Protein AF-A0A3M1FB17-F1 (afdb_monomer_lite)

Foldseek 3Di:
DAKWKDFPHDTQDTREAEDEDPVCVVCQQFPDPDHHKYKYFDPDFAWDKDFQQRHQAWKKKFFAAPQQATQDIDTDHHGDIDTTPTTGRMIIIDHPPRPVSVVDDGRTHMDIGDDDPPPPPPVVVVVVVPDDDDDDDDDD

Radius of gyration: 21.93 Å; chains: 1; bounding box: 54×29×80 Å

Sequence (140 aa):
MALTIWHKKRCIAKDVKPCNNPLAQARGNMFRTAPKNLLFTFPTPRRVTIHMFFVFFPLHIIYLDEQNNVIDKAHLRPFQWHTPSAPAKRVLELASNNSHASTIKTGDTLTLSPQEHRRKIYKRTILKRNTPHGKHPNRR

Secondary structure (DSSP, 8-state):
--EEEEETTEEEEEEEEEE-SHHHHHHTTTT-SS---EEEEEEEEE---EE-TT--S-EEEEEE-TT-BEEEEEEE-TT-EE--SS-EEEEEEEETT-TTGGG--TT-BEEEEE------SHHHHHHTT--PPPPPPPP-

pLDDT: mean 86.5, std 17.51, range [41.56, 98.44]

Structure (mmCIF, N/CA/C/O backbone):
data_AF-A0A3M1FB17-F1
#
_entry.id   AF-A0A3M1FB17-F1
#
loop_
_atom_site.group_PDB
_atom_site.id
_atom_site.type_symbol
_atom_site.label_atom_id
_atom_site.label_alt_id
_atom_site.label_comp_id
_atom_site.label_asym_id
_atom_site.label_entity_id
_atom_site.label_seq_id
_atom_site.pdbx_PDB_ins_code
_atom_site.Cartn_x
_atom_site.Cartn_y
_atom_site.Cartn_z
_atom_site.occupancy
_atom_site.B_iso_or_equiv
_atom_site.auth_seq_id
_atom_site.auth_comp_id
_atom_site.auth_asym_id
_atom_site.auth_atom_id
_atom_site.pdbx_PDB_model_num
ATOM 1 N N . MET A 1 1 ? 7.464 9.826 11.463 1.00 80.62 1 MET A N 1
ATOM 2 C CA . MET A 1 1 ? 7.193 8.651 12.322 1.00 80.62 1 MET A CA 1
ATOM 3 C C . MET A 1 1 ? 6.759 7.498 11.436 1.00 80.62 1 MET A C 1
ATOM 5 O O . MET A 1 1 ? 6.067 7.757 10.461 1.00 80.62 1 MET A O 1
ATOM 9 N N . ALA A 1 2 ? 7.209 6.276 11.717 1.00 89.75 2 ALA A N 1
ATOM 10 C CA . ALA A 1 2 ? 6.699 5.090 11.030 1.00 89.75 2 ALA A CA 1
ATOM 11 C C . ALA A 1 2 ? 5.354 4.662 11.634 1.00 89.75 2 ALA A C 1
ATOM 13 O O . ALA A 1 2 ? 5.035 5.047 12.763 1.00 89.75 2 ALA A O 1
ATOM 14 N N . LEU A 1 3 ? 4.583 3.882 10.884 1.00 93.81 3 LEU A N 1
ATOM 15 C CA . LEU A 1 3 ? 3.267 3.387 11.270 1.00 93.81 3 LEU A CA 1
ATOM 16 C C . LEU A 1 3 ? 3.252 1.858 11.317 1.00 93.81 3 LEU A C 1
ATOM 18 O O . LEU A 1 3 ? 3.942 1.190 10.545 1.00 93.81 3 LEU A O 1
ATOM 22 N N . THR A 1 4 ? 2.410 1.326 12.196 1.00 95.44 4 THR A N 1
ATOM 23 C CA . THR A 1 4 ? 1.962 -0.065 12.172 1.00 95.44 4 THR A CA 1
ATOM 24 C C . THR A 1 4 ? 0.577 -0.130 11.552 1.00 95.44 4 THR A C 1
ATOM 26 O O . THR A 1 4 ? -0.289 0.686 11.868 1.00 95.44 4 THR A O 1
ATOM 29 N N . ILE A 1 5 ? 0.369 -1.117 10.689 1.00 95.81 5 ILE A N 1
ATOM 30 C CA . ILE A 1 5 ? -0.921 -1.411 10.073 1.00 95.81 5 ILE A CA 1
ATOM 31 C C . ILE A 1 5 ? -1.495 -2.644 10.743 1.00 95.81 5 ILE A C 1
ATOM 33 O O . ILE A 1 5 ? -0.843 -3.693 10.793 1.00 95.81 5 ILE A O 1
ATOM 37 N N . TRP A 1 6 ? -2.729 -2.522 11.205 1.00 96.00 6 TRP A N 1
ATOM 38 C CA . TRP A 1 6 ? -3.484 -3.607 11.804 1.00 96.00 6 TRP A CA 1
ATOM 39 C C . TRP A 1 6 ? -4.722 -3.907 10.975 1.00 96.00 6 TRP A C 1
ATOM 41 O O . TRP A 1 6 ? -5.344 -3.010 10.413 1.00 96.00 6 TRP A O 1
ATOM 51 N N . HIS A 1 7 ? -5.092 -5.178 10.943 1.00 95.88 7 HIS A N 1
ATOM 52 C CA . HIS A 1 7 ? -6.389 -5.626 10.470 1.00 95.88 7 HIS A CA 1
ATOM 53 C C . HIS A 1 7 ? -6.997 -6.478 11.582 1.00 95.88 7 HIS A C 1
ATOM 55 O O . HIS A 1 7 ? -6.424 -7.500 11.983 1.00 95.88 7 HIS A O 1
ATOM 61 N N . LYS A 1 8 ? -8.132 -6.029 12.131 1.00 90.50 8 LYS A N 1
ATOM 62 C CA . LYS A 1 8 ? -8.735 -6.604 13.343 1.00 90.50 8 LYS A CA 1
ATOM 63 C C . LYS A 1 8 ? -7.705 -6.607 14.489 1.00 90.50 8 LYS A C 1
ATOM 65 O O . LYS A 1 8 ? -7.202 -5.555 14.862 1.00 90.50 8 LYS A O 1
ATOM 70 N N . LYS A 1 9 ? -7.345 -7.780 15.024 1.00 89.81 9 LYS A N 1
ATOM 71 C CA . LYS A 1 9 ? -6.339 -7.944 16.095 1.00 89.81 9 LYS A CA 1
ATOM 72 C C . LYS A 1 9 ? -4.950 -8.363 15.583 1.00 89.81 9 LYS A C 1
ATOM 74 O O . LYS A 1 9 ? -4.077 -8.690 16.382 1.00 89.81 9 LYS A O 1
ATOM 79 N N . ARG A 1 10 ? -4.730 -8.390 14.262 1.00 92.62 10 ARG A N 1
ATOM 80 C CA . ARG A 1 10 ? -3.480 -8.867 13.650 1.00 92.62 10 ARG A CA 1
ATOM 81 C C . ARG A 1 10 ? -2.654 -7.710 13.099 1.00 92.62 10 ARG A C 1
ATOM 83 O O . ARG A 1 10 ? -3.157 -6.883 12.344 1.00 92.62 10 ARG A O 1
ATOM 90 N N . CYS A 1 11 ? -1.365 -7.696 13.429 1.00 94.12 11 CYS A N 1
ATOM 91 C CA . CYS A 1 11 ? -0.392 -6.798 12.810 1.00 94.12 11 CYS A CA 1
ATOM 92 C C . CYS A 1 11 ? -0.090 -7.283 11.385 1.00 94.12 11 CYS A C 1
ATOM 94 O O . CYS A 1 11 ? 0.385 -8.403 11.200 1.00 94.12 11 CYS A O 1
ATOM 96 N N . ILE A 1 12 ? -0.345 -6.436 10.391 1.00 95.12 12 ILE A N 1
ATOM 97 C CA . ILE A 1 12 ? -0.156 -6.741 8.967 1.00 95.12 12 ILE A CA 1
ATOM 98 C C . ILE A 1 12 ? 1.189 -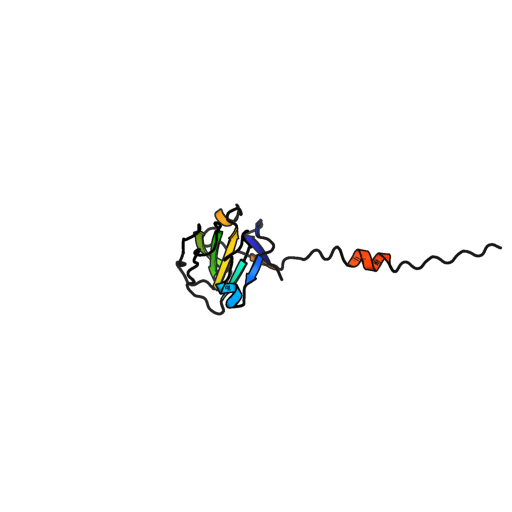6.226 8.482 1.00 95.12 12 ILE A C 1
ATOM 100 O O . ILE A 1 12 ? 1.901 -6.926 7.768 1.00 95.12 12 ILE A O 1
ATOM 104 N N . ALA A 1 13 ? 1.560 -5.012 8.877 1.00 94.50 13 ALA A N 1
ATOM 105 C CA . ALA A 1 13 ? 2.816 -4.407 8.470 1.00 94.50 13 ALA A CA 1
ATOM 106 C C . ALA A 1 13 ? 3.358 -3.505 9.575 1.00 94.50 13 ALA A C 1
ATOM 108 O O . ALA A 1 13 ? 2.612 -2.763 10.210 1.00 94.50 13 ALA A O 1
ATOM 109 N N . LYS A 1 14 ? 4.671 -3.564 9.780 1.00 93.69 14 LYS A N 1
ATOM 110 C CA . LYS A 1 14 ? 5.422 -2.627 10.618 1.00 93.69 14 LYS A CA 1
ATOM 111 C C . LYS A 1 14 ? 6.270 -1.729 9.730 1.00 93.69 14 LYS A C 1
ATOM 113 O O . LYS A 1 14 ? 6.444 -2.006 8.538 1.00 93.69 14 LYS A O 1
ATOM 118 N N . ASP A 1 15 ? 6.790 -0.672 10.338 1.00 93.62 15 ASP A N 1
ATOM 119 C CA . ASP A 1 15 ? 7.741 0.248 9.715 1.00 93.62 15 ASP A CA 1
ATOM 120 C C . ASP A 1 15 ? 7.200 0.880 8.424 1.00 93.62 15 ASP A C 1
ATOM 122 O O . ASP A 1 15 ? 7.944 1.194 7.494 1.00 93.62 15 ASP A O 1
ATOM 126 N N . VAL A 1 16 ? 5.879 1.082 8.368 1.00 95.69 16 VAL A N 1
ATOM 127 C CA . VAL A 1 16 ? 5.225 1.688 7.213 1.00 95.69 16 VAL A CA 1
ATOM 128 C C . VAL A 1 16 ? 5.553 3.169 7.192 1.00 95.69 16 VAL A C 1
ATOM 130 O O . VAL A 1 16 ? 5.238 3.914 8.124 1.00 95.69 16 VAL A O 1
ATOM 133 N N . LYS A 1 17 ? 6.229 3.604 6.132 1.00 95.50 17 LYS A N 1
ATOM 134 C CA . LYS A 1 17 ? 6.668 4.986 5.993 1.00 95.50 17 LYS A CA 1
ATOM 135 C C . LYS A 1 17 ? 5.555 5.820 5.347 1.00 95.50 17 LYS A C 1
ATOM 137 O O . LYS A 1 17 ? 5.189 5.534 4.208 1.00 95.50 17 LYS A O 1
ATOM 142 N N . PRO A 1 18 ? 5.061 6.882 6.006 1.00 94.56 18 PRO A N 1
ATOM 143 C CA . PRO A 1 18 ? 4.160 7.824 5.358 1.00 94.56 18 PRO A CA 1
ATOM 144 C C . PRO A 1 18 ? 4.901 8.633 4.280 1.00 94.56 18 PRO A C 1
ATOM 146 O O . PRO A 1 18 ? 5.972 9.198 4.525 1.00 94.56 18 PRO A O 1
ATOM 149 N N . CYS A 1 19 ? 4.313 8.695 3.089 1.00 92.06 19 CYS A N 1
ATOM 150 C CA . CYS A 1 19 ? 4.767 9.442 1.921 1.00 92.06 19 CYS A CA 1
ATOM 151 C C . CYS A 1 19 ? 3.757 10.556 1.621 1.00 92.06 19 CYS A C 1
ATOM 153 O O . CYS A 1 19 ? 2.825 10.386 0.835 1.00 92.06 19 CYS A O 1
ATOM 155 N N . ASN A 1 20 ? 3.943 11.709 2.265 1.00 86.69 20 ASN A N 1
ATOM 156 C CA . ASN A 1 20 ? 3.000 12.832 2.175 1.00 86.69 20 ASN A CA 1
ATOM 157 C C . ASN A 1 20 ? 3.444 13.921 1.188 1.00 86.69 20 ASN A C 1
ATOM 159 O O . ASN A 1 20 ? 2.645 14.782 0.843 1.00 86.69 20 ASN A O 1
ATOM 163 N N . ASN A 1 21 ? 4.707 13.910 0.748 1.00 89.56 21 ASN A N 1
ATOM 164 C CA . ASN A 1 21 ? 5.203 14.906 -0.201 1.00 89.56 21 ASN A CA 1
ATOM 165 C C . ASN A 1 21 ? 5.088 14.388 -1.651 1.00 89.56 21 ASN A C 1
ATOM 167 O O . ASN A 1 21 ? 5.395 13.214 -1.880 1.00 89.56 21 ASN A O 1
ATOM 171 N N . PRO A 1 22 ? 4.695 15.229 -2.627 1.00 86.75 22 PRO A N 1
ATOM 172 C CA . PRO A 1 22 ? 4.460 14.802 -4.010 1.00 86.75 22 PRO A CA 1
ATOM 173 C C . PRO A 1 22 ? 5.652 14.093 -4.663 1.00 86.75 22 PRO A C 1
ATOM 175 O O . PRO A 1 22 ? 5.467 13.093 -5.348 1.00 86.75 22 PRO A O 1
ATOM 178 N N . LEU A 1 23 ? 6.880 14.547 -4.395 1.00 86.62 23 LEU A N 1
ATOM 179 C CA . LEU A 1 23 ? 8.102 13.936 -4.931 1.00 86.62 23 LEU A CA 1
ATOM 180 C C . LEU A 1 23 ? 8.302 12.496 -4.435 1.00 86.62 23 LEU A C 1
ATOM 182 O O . LEU A 1 23 ? 8.627 11.597 -5.205 1.00 86.62 23 LEU A O 1
ATOM 186 N N . ALA A 1 24 ? 8.075 12.245 -3.147 1.00 88.00 24 ALA A N 1
ATOM 187 C CA . ALA A 1 24 ? 8.138 10.911 -2.566 1.00 88.00 24 ALA A CA 1
ATOM 188 C C . ALA A 1 24 ? 6.979 10.034 -3.040 1.00 88.00 24 ALA A C 1
ATOM 190 O O . ALA A 1 24 ? 7.173 8.827 -3.175 1.00 88.00 24 ALA A O 1
ATOM 191 N N . GLN A 1 25 ? 5.808 10.626 -3.295 1.00 89.62 25 GLN A N 1
ATOM 192 C CA . GLN A 1 25 ? 4.666 9.912 -3.860 1.00 89.62 25 GLN A CA 1
ATOM 193 C C . GLN A 1 25 ? 4.942 9.461 -5.294 1.00 89.62 25 GLN A C 1
ATOM 195 O O . GLN A 1 25 ? 4.755 8.29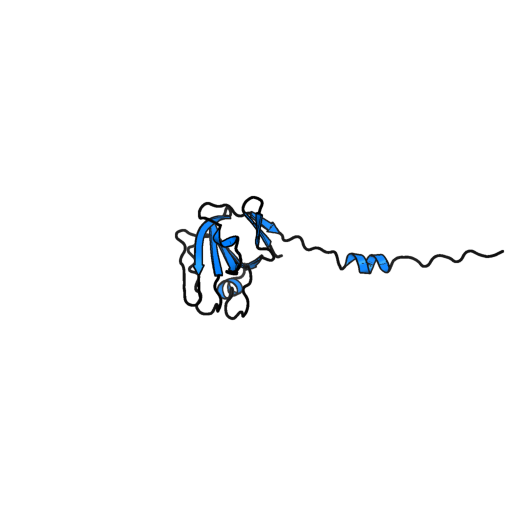0 -5.596 1.00 89.62 25 GLN A O 1
ATOM 200 N N . ALA A 1 26 ? 5.466 10.356 -6.135 1.00 86.94 26 ALA A N 1
ATOM 201 C CA . ALA A 1 26 ? 5.862 10.032 -7.499 1.00 86.94 26 ALA A CA 1
ATOM 202 C C . ALA A 1 26 ? 6.977 8.983 -7.528 1.00 86.94 26 ALA A C 1
ATOM 204 O O . ALA A 1 26 ? 6.952 8.101 -8.372 1.00 86.94 26 ALA A O 1
ATOM 205 N N . ARG A 1 27 ? 7.940 9.047 -6.592 1.00 90.50 27 ARG A N 1
ATOM 206 C CA . ARG A 1 27 ? 9.065 8.103 -6.535 1.00 90.50 27 ARG A CA 1
ATOM 207 C C . ARG A 1 27 ? 8.677 6.708 -6.039 1.00 90.50 27 ARG A C 1
ATOM 209 O O . ARG A 1 27 ? 9.176 5.717 -6.565 1.00 9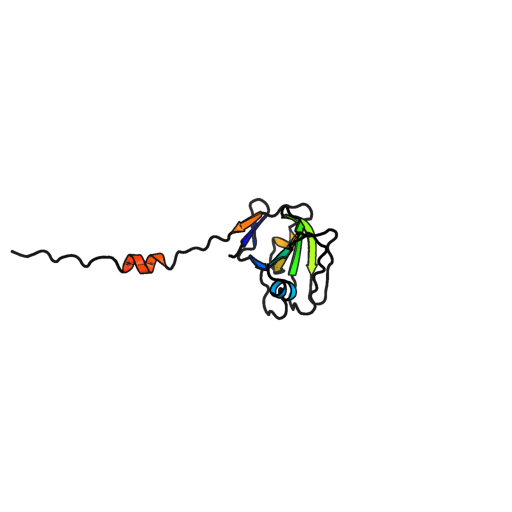0.50 27 ARG A O 1
ATOM 216 N N . GLY A 1 28 ? 7.899 6.627 -4.961 1.00 92.69 28 GLY A N 1
ATOM 217 C CA . GLY A 1 28 ? 7.500 5.368 -4.329 1.00 92.69 28 GLY A CA 1
ATOM 218 C C . GLY A 1 28 ? 8.652 4.369 -4.124 1.00 92.69 28 GLY A C 1
ATOM 219 O O . GLY A 1 28 ? 9.714 4.684 -3.556 1.00 92.69 28 GLY A O 1
ATOM 220 N N . ASN A 1 29 ? 8.429 3.143 -4.597 1.00 94.50 29 ASN A N 1
ATOM 221 C CA . ASN A 1 29 ? 9.400 2.051 -4.594 1.00 94.50 29 ASN A CA 1
ATOM 222 C C . ASN A 1 29 ? 10.321 2.007 -5.834 1.00 94.50 29 ASN A C 1
ATOM 224 O O . ASN A 1 29 ? 11.153 1.104 -5.924 1.00 94.50 29 ASN A O 1
ATOM 228 N N . MET A 1 30 ? 10.237 2.978 -6.754 1.00 94.62 30 MET A N 1
ATOM 229 C CA . MET A 1 30 ? 11.040 2.971 -7.982 1.00 94.62 30 MET A CA 1
ATOM 230 C C . MET A 1 30 ? 12.547 2.972 -7.705 1.00 94.62 30 MET A C 1
ATOM 232 O O . MET A 1 30 ? 13.025 3.614 -6.758 1.00 94.62 30 MET A O 1
ATOM 236 N N . PHE A 1 31 ? 13.295 2.267 -8.557 1.00 93.94 31 PHE A N 1
ATOM 237 C CA . PHE A 1 31 ? 14.758 2.140 -8.525 1.00 93.94 31 PHE A CA 1
ATOM 238 C C . PHE A 1 31 ? 15.319 1.561 -7.220 1.00 93.94 31 PHE A C 1
ATOM 240 O O . PHE A 1 31 ? 16.492 1.741 -6.895 1.00 93.94 31 PHE A O 1
ATOM 247 N N . ARG A 1 32 ? 14.482 0.898 -6.418 1.00 93.00 32 ARG A N 1
ATOM 248 C CA . ARG A 1 32 ? 14.936 0.179 -5.228 1.00 93.00 32 ARG A CA 1
ATOM 249 C C . ARG A 1 32 ? 15.268 -1.260 -5.587 1.00 93.00 32 ARG A C 1
ATOM 251 O O . ARG A 1 32 ? 14.635 -1.856 -6.449 1.00 93.00 32 ARG A O 1
ATOM 258 N N . THR A 1 33 ? 16.209 -1.827 -4.846 1.00 90.31 33 THR A N 1
ATOM 259 C CA . THR A 1 33 ? 16.542 -3.255 -4.893 1.00 90.31 33 THR A CA 1
ATOM 260 C C . THR A 1 33 ? 15.684 -4.088 -3.938 1.00 90.31 33 THR A C 1
ATOM 262 O O . THR A 1 33 ? 15.524 -5.283 -4.148 1.00 90.31 33 THR A O 1
ATOM 265 N N . ALA A 1 34 ? 15.098 -3.463 -2.909 1.00 91.62 34 ALA A N 1
ATOM 266 C CA . ALA A 1 34 ? 14.225 -4.115 -1.936 1.00 91.62 34 ALA A CA 1
ATOM 267 C C . ALA A 1 34 ? 12.962 -3.279 -1.645 1.00 91.62 34 ALA A C 1
ATOM 269 O O . ALA A 1 34 ? 13.058 -2.042 -1.563 1.00 91.62 34 ALA A O 1
ATOM 270 N N . PRO A 1 35 ? 11.797 -3.930 -1.450 1.00 94.06 35 PRO A N 1
ATOM 271 C CA . PRO A 1 35 ? 10.539 -3.248 -1.181 1.00 94.06 35 PRO A CA 1
ATOM 272 C C . PRO A 1 35 ? 10.550 -2.553 0.178 1.00 94.06 35 PRO A C 1
ATOM 274 O O . PRO A 1 35 ? 11.067 -3.071 1.169 1.00 94.06 35 PRO A O 1
ATOM 277 N N . LYS A 1 36 ? 9.919 -1.381 0.237 1.00 94.69 36 LYS A N 1
ATOM 278 C CA . LYS A 1 36 ? 9.546 -0.716 1.485 1.00 94.69 36 LYS A CA 1
ATOM 279 C C . LYS A 1 36 ? 8.034 -0.661 1.608 1.00 94.69 36 LYS A C 1
ATOM 281 O O . LYS A 1 36 ? 7.342 -0.453 0.615 1.00 94.69 36 LYS A O 1
ATOM 286 N N . ASN A 1 37 ? 7.553 -0.766 2.843 1.00 96.06 37 ASN A N 1
ATOM 287 C CA . ASN A 1 37 ? 6.149 -0.529 3.145 1.00 96.06 37 ASN A CA 1
ATOM 288 C C . ASN A 1 37 ? 5.899 0.982 3.143 1.00 96.06 37 ASN A C 1
ATOM 290 O O . ASN A 1 37 ? 6.481 1.705 3.960 1.00 96.06 37 ASN A O 1
ATOM 294 N N . LEU A 1 38 ? 5.067 1.464 2.224 1.00 96.62 38 LEU A N 1
ATOM 295 C CA . LEU A 1 38 ? 4.803 2.890 2.036 1.00 96.62 38 LEU A CA 1
ATOM 296 C C . LEU A 1 38 ? 3.307 3.168 2.157 1.00 96.62 38 LEU A C 1
ATOM 298 O O . LEU A 1 38 ? 2.492 2.409 1.645 1.00 96.62 38 LEU A O 1
ATOM 302 N N . LEU A 1 39 ? 2.957 4.273 2.812 1.00 97.31 39 LEU A N 1
ATOM 303 C CA . LEU A 1 39 ? 1.588 4.777 2.873 1.00 97.31 39 LEU A CA 1
ATOM 304 C C . LEU A 1 39 ? 1.526 6.144 2.198 1.00 97.31 39 LEU A C 1
ATOM 306 O O . LEU A 1 39 ? 2.053 7.126 2.720 1.00 97.31 39 LEU A O 1
ATOM 310 N N . PHE A 1 40 ? 0.853 6.220 1.063 1.00 96.25 40 PHE A N 1
ATOM 311 C CA . PHE A 1 40 ? 0.590 7.456 0.339 1.00 96.25 40 PHE A CA 1
ATOM 312 C C . PHE A 1 40 ? -0.726 8.032 0.859 1.00 96.25 40 PHE A C 1
ATOM 314 O O . PHE A 1 40 ? -1.722 7.318 0.920 1.00 96.25 40 PHE A O 1
ATOM 321 N N . THR A 1 41 ? -0.736 9.302 1.265 1.00 96.19 41 THR A N 1
ATOM 322 C CA . THR A 1 41 ? -1.964 10.012 1.662 1.00 96.19 41 THR A CA 1
ATOM 323 C C . THR A 1 41 ? -2.162 11.205 0.743 1.00 96.19 41 THR A C 1
ATOM 325 O O . THR A 1 41 ? -1.258 12.029 0.594 1.00 96.19 41 THR A O 1
ATOM 328 N N . PHE A 1 42 ? -3.333 11.291 0.123 1.00 94.69 42 PHE A N 1
ATOM 329 C CA . PHE A 1 42 ? -3.674 12.364 -0.802 1.00 94.69 42 PHE A CA 1
ATOM 330 C C . PHE A 1 42 ? -4.514 13.447 -0.109 1.00 94.69 42 PHE A C 1
ATOM 332 O O . PHE A 1 42 ? -5.278 13.126 0.807 1.00 94.69 42 PHE A O 1
ATOM 339 N N . PRO A 1 43 ? -4.403 14.723 -0.530 1.00 93.31 43 PRO A N 1
ATOM 340 C CA . PRO A 1 43 ? -5.215 15.805 0.031 1.00 93.31 43 PRO A CA 1
ATOM 341 C C . PRO A 1 43 ? -6.718 15.553 -0.144 1.00 93.31 43 PRO A C 1
ATOM 343 O O . PRO A 1 43 ? -7.491 15.680 0.804 1.00 93.31 43 PRO A O 1
ATOM 346 N N . THR A 1 44 ? -7.120 15.099 -1.330 1.00 94.81 44 THR A N 1
ATOM 347 C CA . THR A 1 44 ? -8.500 14.753 -1.683 1.00 94.81 44 THR A CA 1
ATOM 348 C C . THR A 1 44 ? -8.573 13.314 -2.207 1.00 94.81 44 THR A C 1
ATOM 350 O O . THR A 1 44 ? -7.602 12.843 -2.813 1.00 94.81 44 THR A O 1
ATOM 353 N N . PRO A 1 45 ? -9.683 12.585 -1.967 1.00 96.81 45 PRO A N 1
ATOM 354 C CA . PRO A 1 45 ? -9.902 11.277 -2.574 1.00 96.81 45 PRO A CA 1
ATOM 355 C C . PRO A 1 45 ? -9.846 11.357 -4.101 1.00 96.81 45 PRO A C 1
ATOM 357 O O . PRO A 1 45 ? -10.468 12.229 -4.706 1.00 96.81 45 PRO A O 1
ATOM 360 N N . ARG A 1 46 ? -9.101 10.451 -4.737 1.00 96.38 46 ARG A N 1
ATOM 361 C CA . ARG A 1 46 ? -8.948 10.424 -6.200 1.00 96.38 46 ARG A CA 1
ATOM 362 C C . ARG A 1 46 ? -8.577 9.034 -6.706 1.00 96.38 46 ARG A C 1
ATOM 364 O O . ARG A 1 46 ? -8.014 8.224 -5.970 1.00 96.38 46 ARG A O 1
ATOM 371 N N . ARG A 1 47 ? -8.875 8.747 -7.974 1.00 96.56 47 ARG A N 1
ATOM 372 C CA . ARG A 1 47 ? -8.440 7.505 -8.633 1.00 96.56 47 ARG A CA 1
ATOM 373 C C . ARG A 1 47 ? -6.975 7.641 -9.039 1.00 96.56 47 ARG A C 1
ATOM 375 O O . ARG A 1 47 ? -6.665 8.308 -10.020 1.00 96.56 47 ARG A O 1
ATOM 382 N N . VAL A 1 48 ? -6.075 7.052 -8.254 1.00 93.19 48 VAL A N 1
ATOM 383 C CA . VAL A 1 48 ? -4.634 7.064 -8.542 1.00 93.19 48 VAL A CA 1
ATOM 384 C C . VAL A 1 48 ? -4.235 5.759 -9.205 1.00 93.19 48 VAL A C 1
ATOM 386 O O . VAL A 1 48 ? -4.271 4.707 -8.572 1.00 93.19 48 VAL A O 1
ATOM 389 N N . THR A 1 49 ? -3.821 5.834 -10.464 1.00 95.62 49 THR A N 1
ATOM 390 C CA . THR A 1 49 ? -3.199 4.697 -11.143 1.00 95.62 49 THR A CA 1
ATOM 391 C C . THR A 1 49 ? -1.806 4.466 -10.572 1.00 95.62 49 THR A C 1
ATOM 393 O O . THR A 1 49 ? -0.977 5.377 -10.571 1.00 95.62 49 THR A O 1
ATOM 396 N N . ILE A 1 50 ? -1.542 3.253 -10.094 1.00 96.12 50 ILE A N 1
ATOM 397 C CA . ILE A 1 50 ? -0.200 2.830 -9.690 1.00 96.12 50 ILE A CA 1
ATOM 398 C C . ILE A 1 50 ? 0.445 2.119 -10.873 1.00 96.12 50 ILE A C 1
ATOM 400 O O . ILE A 1 50 ? -0.178 1.253 -11.483 1.00 96.12 50 ILE A O 1
ATOM 404 N N . HIS A 1 51 ? 1.684 2.486 -11.192 1.00 94.69 51 HIS A N 1
ATOM 405 C CA . HIS A 1 51 ? 2.468 1.890 -12.270 1.00 94.69 51 HIS A CA 1
ATOM 406 C C . HIS A 1 51 ? 3.734 1.222 -11.722 1.00 94.69 51 HIS A C 1
ATOM 408 O O . HIS A 1 51 ? 4.334 1.696 -10.759 1.00 94.69 51 HIS A O 1
ATOM 414 N N . MET A 1 52 ? 4.191 0.156 -12.381 1.00 96.00 52 MET A N 1
ATOM 415 C CA . MET A 1 52 ? 5.357 -0.637 -11.960 1.00 96.00 52 MET A CA 1
ATOM 416 C C . MET A 1 52 ? 6.569 -0.512 -12.906 1.00 96.00 52 MET A C 1
ATOM 418 O O . MET A 1 52 ? 7.471 -1.342 -12.846 1.00 96.00 52 MET A O 1
ATOM 422 N N . PHE A 1 53 ? 6.627 0.508 -13.777 1.00 92.44 53 PHE A N 1
ATOM 423 C CA . PHE A 1 53 ? 7.678 0.670 -14.809 1.00 92.44 53 PHE A CA 1
ATOM 424 C C . PHE A 1 53 ? 9.133 0.720 -14.298 1.00 92.44 53 PHE A C 1
ATOM 426 O O . PHE A 1 53 ? 10.044 0.375 -15.041 1.00 92.44 53 PHE A O 1
ATOM 433 N N . PHE A 1 54 ? 9.367 1.088 -13.037 1.00 94.75 54 PHE A N 1
ATOM 434 C CA . PHE A 1 54 ? 10.711 1.124 -12.433 1.00 94.75 54 PHE A CA 1
ATOM 435 C C . PHE A 1 54 ? 10.769 0.411 -11.078 1.00 94.75 54 PHE A C 1
ATOM 437 O O . PHE A 1 54 ? 11.647 0.675 -10.254 1.00 94.75 54 PHE A O 1
ATOM 444 N N . VAL A 1 55 ? 9.800 -0.467 -10.819 1.00 94.56 55 VAL A N 1
ATOM 445 C CA . VAL A 1 55 ? 9.724 -1.268 -9.598 1.00 94.56 55 VAL A CA 1
ATOM 446 C C . VAL A 1 55 ? 10.056 -2.708 -9.971 1.00 94.56 55 VAL A C 1
ATOM 448 O O . VAL A 1 55 ? 9.265 -3.391 -10.613 1.00 94.56 55 VAL A O 1
ATOM 451 N N . PHE A 1 56 ? 11.242 -3.171 -9.577 1.00 95.25 56 PHE A N 1
ATOM 452 C CA . PHE A 1 56 ? 11.808 -4.458 -10.009 1.00 95.25 56 PHE A CA 1
ATOM 453 C C . PHE A 1 56 ? 11.356 -5.663 -9.166 1.00 95.25 56 PHE A C 1
ATOM 455 O O . PHE A 1 56 ? 11.962 -6.728 -9.217 1.00 95.25 56 PHE A O 1
ATOM 462 N N . PHE A 1 57 ? 10.305 -5.507 -8.363 1.00 95.31 57 PHE A N 1
ATOM 463 C CA . PHE A 1 57 ? 9.765 -6.553 -7.497 1.00 95.31 57 PHE A CA 1
ATOM 464 C C . PHE A 1 57 ? 8.240 -6.440 -7.394 1.00 95.31 57 PHE A C 1
ATOM 466 O O . PHE A 1 57 ? 7.691 -5.351 -7.569 1.00 95.31 57 PHE A O 1
ATOM 473 N N . PRO A 1 58 ? 7.536 -7.544 -7.095 1.00 96.38 58 PRO A N 1
ATOM 474 C CA . PRO A 1 58 ? 6.094 -7.510 -6.928 1.00 96.38 58 PRO A CA 1
ATOM 475 C C . PRO A 1 58 ? 5.667 -6.819 -5.625 1.00 96.38 58 PRO A C 1
ATOM 477 O O . PRO A 1 58 ? 6.346 -6.912 -4.594 1.00 96.38 58 PRO A O 1
ATOM 480 N N . LEU A 1 59 ? 4.500 -6.179 -5.659 1.00 97.38 59 LEU A N 1
ATOM 481 C CA . LEU A 1 59 ? 3.899 -5.461 -4.536 1.00 97.38 59 LEU A CA 1
ATOM 482 C C . LEU A 1 59 ? 2.415 -5.800 -4.382 1.00 97.38 59 LEU A C 1
ATOM 484 O O . LEU A 1 59 ? 1.703 -6.033 -5.358 1.00 97.38 59 LEU A O 1
ATOM 488 N N . HIS A 1 60 ? 1.942 -5.777 -3.138 1.00 97.56 60 HIS A N 1
ATOM 489 C CA . HIS A 1 60 ? 0.519 -5.648 -2.839 1.00 97.56 60 HIS A CA 1
ATOM 490 C C . HIS A 1 60 ? 0.178 -4.166 -2.749 1.00 97.56 60 HIS A C 1
ATOM 492 O O . HIS A 1 60 ? 0.776 -3.439 -1.954 1.00 97.56 60 HIS A O 1
ATOM 498 N N . ILE A 1 61 ? -0.788 -3.742 -3.553 1.00 97.81 61 ILE A N 1
ATOM 499 C CA . ILE A 1 61 ? -1.343 -2.394 -3.566 1.00 97.81 61 ILE A CA 1
ATOM 500 C C . ILE A 1 61 ? -2.728 -2.463 -2.939 1.00 97.81 61 ILE A C 1
ATOM 502 O O . ILE A 1 61 ? -3.565 -3.254 -3.371 1.00 97.81 61 ILE A O 1
ATOM 506 N N . ILE A 1 62 ? -2.969 -1.652 -1.915 1.00 98.19 62 ILE A N 1
ATOM 507 C CA . ILE A 1 62 ? -4.252 -1.597 -1.213 1.00 98.19 62 ILE A CA 1
ATOM 508 C C . ILE A 1 62 ? -4.728 -0.150 -1.212 1.00 98.19 62 ILE A C 1
ATOM 510 O O . ILE A 1 62 ? -4.048 0.735 -0.692 1.00 98.19 62 ILE A O 1
ATOM 514 N N . TYR A 1 63 ? -5.893 0.085 -1.797 1.00 98.44 63 TYR A N 1
ATOM 515 C CA . TYR A 1 63 ? -6.522 1.394 -1.878 1.00 98.44 63 TYR A CA 1
ATOM 516 C C . TYR A 1 63 ? -7.491 1.555 -0.716 1.00 98.44 63 TYR A C 1
ATOM 518 O O . TYR A 1 63 ? -8.290 0.657 -0.444 1.00 98.44 63 TYR A O 1
ATOM 526 N N . LEU A 1 64 ? -7.420 2.696 -0.035 1.00 98.38 64 LEU A N 1
ATOM 527 C CA . LEU A 1 64 ? -8.216 2.987 1.150 1.00 98.38 64 LEU A CA 1
ATOM 528 C C . LEU A 1 64 ? -9.000 4.294 0.988 1.00 98.38 64 LEU A C 1
ATOM 530 O O . LEU A 1 64 ? -8.485 5.271 0.426 1.00 98.38 64 LEU A O 1
ATOM 534 N N . ASP A 1 65 ? -10.214 4.329 1.531 1.00 97.56 65 ASP A N 1
ATOM 535 C CA . ASP A 1 65 ? -11.013 5.551 1.672 1.00 97.56 65 ASP A CA 1
ATOM 536 C C . ASP A 1 65 ? -10.538 6.437 2.849 1.00 97.56 65 ASP A C 1
ATOM 538 O O . ASP A 1 65 ? -9.458 6.239 3.421 1.00 97.56 65 ASP A O 1
ATOM 542 N N . GLU A 1 66 ? -11.315 7.468 3.194 1.00 96.94 66 GLU A N 1
ATOM 543 C CA . GLU A 1 66 ? -10.978 8.397 4.281 1.00 96.94 66 GLU A CA 1
ATOM 544 C C . GLU A 1 66 ? -11.035 7.751 5.672 1.00 96.94 66 GLU A C 1
ATOM 546 O O . GLU A 1 66 ? -10.261 8.124 6.559 1.00 96.94 66 GLU A O 1
ATOM 551 N N . GLN A 1 67 ? -11.899 6.751 5.833 1.00 97.12 67 GLN A N 1
ATOM 552 C CA . GLN A 1 67 ? -12.110 5.968 7.047 1.00 97.12 67 GLN A CA 1
ATOM 553 C C . GLN A 1 67 ? -11.163 4.754 7.131 1.00 97.12 67 GLN A C 1
ATOM 555 O O . GLN A 1 67 ? -11.154 4.042 8.134 1.00 97.12 67 GLN A O 1
ATOM 560 N N . ASN A 1 68 ? -10.290 4.575 6.135 1.00 97.50 68 ASN A N 1
ATOM 561 C CA . ASN A 1 68 ? -9.361 3.457 5.968 1.00 97.50 68 ASN A CA 1
ATOM 562 C C . ASN A 1 68 ? -10.036 2.104 5.677 1.00 97.50 68 ASN A C 1
ATOM 564 O O . ASN A 1 68 ? -9.477 1.051 6.003 1.00 97.50 68 ASN A O 1
ATOM 568 N N . ASN A 1 69 ? -11.206 2.118 5.040 1.00 98.06 69 ASN A N 1
ATOM 569 C CA . ASN A 1 69 ? -11.798 0.921 4.456 1.00 98.06 69 ASN A CA 1
ATOM 570 C C . ASN A 1 69 ? -11.140 0.617 3.112 1.00 98.06 69 ASN A C 1
ATOM 572 O O . ASN A 1 69 ? -10.848 1.519 2.326 1.00 98.06 69 ASN A O 1
ATOM 576 N N . VAL A 1 70 ? -10.911 -0.664 2.846 1.00 98.19 70 VAL A N 1
ATOM 577 C CA . VAL A 1 70 ? -10.332 -1.158 1.600 1.00 98.19 70 VAL A CA 1
ATOM 578 C C . VAL A 1 70 ? -11.370 -1.048 0.498 1.00 98.19 70 VAL A C 1
ATOM 580 O O . VAL A 1 70 ? -12.363 -1.769 0.505 1.00 98.19 70 VAL A O 1
ATOM 583 N N . ILE A 1 71 ? -11.127 -0.168 -0.466 1.00 97.88 71 ILE A N 1
ATOM 584 C CA . ILE A 1 71 ? -12.021 0.021 -1.616 1.00 97.88 71 ILE A CA 1
ATOM 585 C C . ILE A 1 71 ? -11.594 -0.821 -2.818 1.00 97.88 71 ILE A C 1
ATOM 587 O O . ILE A 1 71 ? -12.424 -1.199 -3.639 1.00 97.88 71 ILE A O 1
ATOM 591 N N . ASP A 1 72 ? -10.299 -1.121 -2.917 1.00 98.00 72 ASP A N 1
ATOM 592 C CA . ASP A 1 72 ? -9.739 -1.947 -3.978 1.00 98.00 72 ASP A CA 1
ATOM 593 C C . ASP A 1 72 ? -8.361 -2.492 -3.577 1.00 98.00 72 ASP A C 1
ATOM 595 O O . ASP A 1 72 ? -7.689 -1.955 -2.688 1.00 98.00 72 ASP A O 1
ATOM 599 N N . LYS A 1 73 ? -7.915 -3.548 -4.252 1.00 97.38 73 LYS A N 1
ATOM 600 C CA . LYS A 1 73 ? -6.578 -4.115 -4.091 1.00 97.38 73 LYS A CA 1
ATOM 601 C C . LYS A 1 73 ? -6.076 -4.748 -5.378 1.00 97.38 73 LYS A C 1
ATOM 603 O O . LYS A 1 73 ? -6.829 -5.358 -6.127 1.00 97.38 73 LYS A O 1
ATOM 608 N N . ALA A 1 74 ? -4.765 -4.702 -5.562 1.00 97.25 74 ALA A N 1
ATOM 609 C CA . ALA A 1 74 ? -4.098 -5.370 -6.665 1.00 97.25 74 ALA A CA 1
ATOM 610 C C . ALA A 1 74 ? -2.783 -6.000 -6.206 1.00 97.25 74 ALA A C 1
ATOM 612 O O . ALA A 1 74 ? -2.071 -5.456 -5.362 1.00 97.25 74 ALA A O 1
ATOM 613 N N . HIS A 1 75 ? -2.450 -7.154 -6.777 1.00 97.31 75 HIS A N 1
ATOM 614 C CA . HIS A 1 75 ? -1.110 -7.725 -6.688 1.00 97.31 75 HIS A CA 1
ATOM 615 C C . HIS A 1 75 ? -0.406 -7.454 -8.010 1.00 97.31 75 HIS A C 1
ATOM 617 O O . HIS A 1 75 ? -0.808 -7.994 -9.037 1.00 97.31 75 HIS A O 1
ATOM 623 N N . LEU A 1 76 ? 0.596 -6.577 -7.989 1.00 97.25 76 LEU A N 1
ATOM 624 C CA . LEU A 1 76 ? 1.254 -6.101 -9.200 1.00 97.25 76 LEU A CA 1
ATOM 625 C C . LEU A 1 76 ? 2.680 -6.621 -9.294 1.00 97.25 76 LEU A C 1
ATOM 627 O O . LEU A 1 76 ? 3.444 -6.576 -8.329 1.00 97.25 76 LEU A O 1
ATOM 631 N N . ARG A 1 77 ? 3.040 -7.089 -10.485 1.00 96.88 77 ARG A N 1
ATOM 632 C CA . ARG A 1 77 ? 4.389 -7.466 -10.914 1.00 96.88 77 ARG A CA 1
ATOM 633 C C . ARG A 1 77 ? 5.036 -6.304 -11.689 1.00 96.88 77 ARG A C 1
ATOM 635 O O . ARG A 1 77 ? 4.328 -5.373 -12.083 1.00 96.88 77 ARG A O 1
ATOM 642 N N . PRO A 1 78 ? 6.363 -6.332 -11.913 1.00 96.31 78 PRO A N 1
ATOM 643 C CA . PRO A 1 78 ? 7.030 -5.345 -12.762 1.00 96.31 78 PRO A CA 1
ATOM 644 C C . PRO A 1 78 ? 6.305 -5.152 -14.102 1.00 96.31 78 PRO A C 1
ATOM 646 O O . PRO A 1 78 ? 5.775 -6.112 -14.660 1.00 96.31 78 PRO A O 1
ATOM 649 N N . PHE A 1 79 ? 6.282 -3.909 -14.594 1.00 95.00 79 PHE A N 1
ATOM 650 C CA . PHE A 1 79 ? 5.621 -3.499 -15.848 1.00 95.00 79 PHE A CA 1
ATOM 651 C C . PHE A 1 79 ? 4.087 -3.615 -15.892 1.00 95.00 79 PHE A C 1
ATOM 653 O O . PHE A 1 79 ? 3.493 -3.414 -16.947 1.00 95.00 79 PHE A O 1
ATOM 660 N N . GLN A 1 80 ? 3.428 -3.877 -14.763 1.00 97.38 80 GLN A N 1
ATOM 661 C CA . GLN A 1 80 ? 1.971 -3.782 -14.650 1.00 97.38 80 GLN A CA 1
ATOM 662 C C . GLN A 1 80 ? 1.526 -2.416 -14.114 1.00 97.38 80 GLN A C 1
ATOM 664 O O . GLN A 1 80 ? 2.309 -1.651 -13.545 1.00 97.38 80 GLN A O 1
ATOM 669 N N . TRP A 1 81 ? 0.242 -2.119 -14.271 1.00 97.31 81 TRP A N 1
ATOM 670 C CA . TRP A 1 81 ? -0.412 -0.977 -13.647 1.00 97.31 81 TRP A CA 1
ATOM 671 C C . TRP A 1 81 ? -1.816 -1.360 -13.195 1.00 97.31 81 TRP A C 1
ATOM 673 O O . TRP A 1 81 ? -2.391 -2.333 -13.678 1.00 97.31 81 TRP A O 1
ATOM 683 N N . HIS A 1 82 ? -2.364 -0.584 -12.266 1.00 98.00 82 HIS A N 1
ATOM 684 C CA . HIS A 1 82 ? -3.742 -0.740 -11.813 1.00 98.00 82 HIS A CA 1
ATOM 685 C C . HIS A 1 82 ? -4.359 0.606 -11.482 1.00 98.00 82 HIS A C 1
ATOM 687 O O . HIS A 1 82 ? -3.720 1.456 -10.857 1.00 98.00 82 HIS A O 1
ATOM 693 N N . THR A 1 83 ? -5.616 0.773 -11.875 1.00 97.31 83 THR A N 1
ATOM 694 C CA . THR A 1 83 ? -6.443 1.927 -11.526 1.00 97.31 83 THR A CA 1
ATOM 695 C C . THR A 1 83 ? -7.553 1.444 -10.601 1.00 97.31 83 THR A C 1
ATOM 697 O O . THR A 1 83 ? -8.243 0.490 -10.956 1.00 97.31 83 THR A O 1
ATOM 700 N N . PRO A 1 84 ? -7.750 2.078 -9.433 1.00 97.25 84 PRO A N 1
ATOM 701 C CA . PRO A 1 84 ? -8.734 1.603 -8.480 1.00 97.25 84 PRO A CA 1
ATOM 702 C C . PRO A 1 84 ? -10.164 1.798 -8.985 1.00 97.25 84 PRO A C 1
ATOM 704 O O . PRO A 1 84 ? -10.477 2.798 -9.642 1.00 97.25 84 PRO A O 1
ATOM 707 N N . SER A 1 85 ? -11.049 0.884 -8.595 1.00 94.69 85 SER A N 1
ATOM 708 C CA . SER A 1 85 ? -12.490 0.940 -8.889 1.00 94.69 85 SER A CA 1
ATOM 709 C C . SER A 1 85 ? -13.161 2.240 -8.401 1.00 94.69 85 SER A C 1
ATOM 711 O O . SER A 1 85 ? -14.013 2.818 -9.087 1.00 94.69 85 SER A O 1
ATOM 713 N N . ALA A 1 86 ? -12.720 2.773 -7.258 1.00 96.06 86 ALA A N 1
ATOM 714 C CA . ALA A 1 86 ? -13.253 3.977 -6.622 1.00 96.06 86 ALA A CA 1
ATOM 715 C C . ALA A 1 86 ? -12.143 4.966 -6.196 1.00 96.06 86 ALA A C 1
ATOM 717 O O . ALA A 1 86 ? -10.969 4.593 -6.116 1.00 96.06 86 ALA A O 1
ATOM 718 N N . PRO A 1 87 ? -12.476 6.250 -5.947 1.00 97.62 87 PRO A N 1
ATOM 719 C CA . PRO A 1 87 ? -11.515 7.231 -5.444 1.00 97.62 87 PRO A CA 1
ATOM 720 C C . PRO A 1 87 ? -10.918 6.828 -4.089 1.00 97.62 87 PRO A C 1
ATOM 722 O O . PRO A 1 87 ? -11.646 6.588 -3.131 1.00 97.62 87 PRO A O 1
ATOM 725 N N . ALA A 1 88 ? -9.588 6.819 -3.994 1.00 97.50 88 ALA A N 1
ATOM 726 C CA . ALA A 1 88 ? -8.856 6.490 -2.776 1.00 97.50 88 ALA A CA 1
ATOM 727 C C . ALA A 1 88 ? -8.325 7.758 -2.099 1.00 97.50 88 ALA A C 1
ATOM 729 O O . ALA A 1 88 ? -7.768 8.639 -2.760 1.00 97.50 88 ALA A O 1
ATOM 730 N N . LYS A 1 89 ? -8.425 7.831 -0.769 1.00 97.44 89 LYS A N 1
ATOM 731 C CA . LYS A 1 89 ? -7.719 8.838 0.040 1.00 97.44 89 LYS A CA 1
ATOM 732 C C . LYS A 1 89 ? -6.281 8.420 0.303 1.00 97.44 89 LYS A C 1
ATOM 734 O O . LYS A 1 89 ? -5.390 9.269 0.400 1.00 97.44 89 LYS A O 1
ATOM 739 N N . ARG A 1 90 ? -6.056 7.113 0.446 1.00 97.69 90 ARG A N 1
ATOM 740 C CA . ARG A 1 90 ? -4.747 6.542 0.749 1.00 97.69 90 ARG A CA 1
ATOM 741 C C . ARG A 1 90 ? -4.457 5.322 -0.106 1.00 97.69 90 ARG A C 1
ATOM 743 O O . ARG A 1 90 ? -5.362 4.599 -0.506 1.00 97.69 9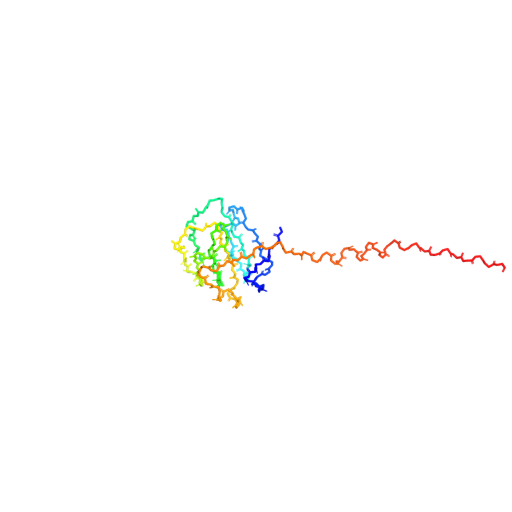0 ARG A O 1
ATOM 750 N N . VAL A 1 91 ? -3.174 5.086 -0.344 1.00 97.88 91 VAL A N 1
ATOM 751 C CA . VAL A 1 91 ? -2.673 3.860 -0.969 1.00 97.88 91 VAL A CA 1
ATOM 752 C C . VAL A 1 91 ? -1.601 3.279 -0.069 1.00 97.88 91 VAL A C 1
ATOM 754 O O . VAL A 1 91 ? -0.712 3.996 0.387 1.00 97.88 91 VAL A O 1
ATOM 757 N N . LEU A 1 92 ? -1.696 1.988 0.209 1.00 97.69 92 LEU A N 1
ATOM 758 C CA . LEU A 1 92 ? -0.718 1.233 0.971 1.00 97.69 92 LEU A CA 1
ATOM 759 C C . LEU A 1 92 ? 0.004 0.275 0.020 1.00 97.69 92 LEU A C 1
ATOM 761 O O . LEU A 1 92 ? -0.615 -0.603 -0.575 1.00 97.69 92 LEU A O 1
ATOM 765 N N . GLU A 1 93 ? 1.317 0.446 -0.098 1.00 97.25 93 GLU A N 1
ATOM 766 C CA . GLU A 1 93 ? 2.210 -0.480 -0.792 1.00 97.25 93 GLU A CA 1
ATOM 767 C C . GLU A 1 93 ? 2.878 -1.393 0.230 1.00 97.25 93 GLU A C 1
ATOM 769 O O . GLU A 1 93 ? 3.549 -0.914 1.150 1.00 97.25 93 GLU A O 1
ATOM 774 N N . LEU A 1 94 ? 2.726 -2.704 0.054 1.00 96.81 94 LEU A N 1
ATOM 775 C CA . LEU A 1 94 ? 3.372 -3.726 0.873 1.00 96.81 94 LEU A CA 1
ATOM 776 C C . LEU A 1 94 ? 4.191 -4.673 -0.000 1.00 96.81 94 LEU A C 1
ATOM 778 O O . LEU A 1 94 ? 3.804 -5.010 -1.119 1.00 96.81 94 LEU A O 1
ATOM 782 N N . ALA A 1 95 ? 5.307 -5.155 0.541 1.00 93.69 95 ALA A N 1
ATOM 783 C CA . ALA A 1 95 ? 6.112 -6.181 -0.111 1.00 93.69 95 ALA A CA 1
ATOM 784 C C . ALA A 1 95 ? 5.276 -7.436 -0.431 1.00 93.69 95 ALA A C 1
ATOM 786 O O . ALA A 1 95 ? 4.481 -7.884 0.396 1.00 93.69 95 ALA A O 1
ATOM 787 N N . SER A 1 96 ? 5.483 -8.050 -1.603 1.00 91.56 96 SER A N 1
ATOM 788 C CA . SER A 1 96 ? 4.725 -9.245 -2.011 1.00 91.56 96 SER A CA 1
ATOM 789 C C . SER A 1 96 ? 4.889 -10.450 -1.080 1.00 91.56 96 SER A C 1
ATOM 791 O O . SER A 1 96 ? 4.016 -11.316 -1.061 1.00 91.56 96 SER A O 1
ATOM 793 N N . ASN A 1 97 ? 5.987 -10.530 -0.323 1.00 89.38 97 ASN A N 1
ATOM 794 C CA . ASN A 1 97 ? 6.218 -11.586 0.668 1.00 89.38 97 ASN A CA 1
ATOM 795 C C . ASN A 1 97 ? 5.382 -11.403 1.951 1.00 89.38 97 ASN A C 1
ATOM 797 O O . ASN A 1 97 ? 5.409 -12.261 2.832 1.00 89.38 97 ASN A O 1
ATOM 801 N N . ASN A 1 98 ? 4.620 -10.311 2.066 1.00 89.19 98 ASN A N 1
ATOM 802 C CA . ASN A 1 98 ? 3.670 -10.116 3.147 1.00 89.19 98 ASN A CA 1
ATOM 803 C C . ASN A 1 98 ? 2.455 -11.038 2.955 1.00 89.19 98 ASN A C 1
ATOM 805 O O . ASN A 1 98 ? 1.503 -10.712 2.245 1.00 89.19 98 ASN A O 1
ATOM 809 N N . SER A 1 99 ? 2.477 -12.187 3.631 1.00 86.06 99 SER A N 1
ATOM 810 C CA . SER A 1 99 ? 1.407 -13.190 3.577 1.00 86.06 99 SER A CA 1
ATOM 811 C C . SER A 1 99 ? 0.074 -12.709 4.148 1.00 86.06 99 SER A C 1
ATOM 813 O O . SER A 1 99 ? -0.949 -13.348 3.937 1.00 86.06 99 SER A O 1
ATOM 815 N N . HIS A 1 100 ? 0.048 -11.601 4.888 1.00 89.50 100 HIS A N 1
ATOM 816 C CA . HIS A 1 100 ? -1.191 -11.056 5.435 1.00 89.50 100 HIS A CA 1
ATOM 817 C C . HIS A 1 100 ? -1.874 -10.114 4.449 1.00 89.50 100 HIS A C 1
ATOM 819 O O . HIS A 1 100 ? -3.101 -10.048 4.422 1.00 89.50 100 HIS A O 1
ATOM 825 N N . ALA A 1 101 ? -1.107 -9.452 3.584 1.00 88.31 101 ALA A N 1
ATOM 826 C CA . ALA A 1 101 ? -1.650 -8.567 2.560 1.00 88.31 101 ALA A CA 1
ATOM 827 C C . ALA A 1 101 ? -2.548 -9.308 1.550 1.00 88.31 101 ALA A C 1
ATOM 829 O O . ALA A 1 101 ? -3.575 -8.779 1.115 1.00 88.31 101 ALA A O 1
ATOM 830 N N . SER A 1 102 ? -2.232 -10.567 1.233 1.00 87.00 102 SER A N 1
ATOM 831 C CA . SER A 1 102 ? -3.070 -11.390 0.353 1.00 87.00 102 SER A CA 1
ATOM 832 C C . SER A 1 102 ? -4.445 -11.697 0.959 1.00 87.00 102 SER A C 1
ATOM 834 O O . SER A 1 102 ? -5.414 -11.802 0.211 1.00 87.00 102 SER A O 1
ATOM 836 N N . THR A 1 103 ? -4.549 -11.761 2.292 1.00 91.81 103 THR A N 1
ATOM 837 C CA . THR A 1 103 ? -5.797 -12.081 3.011 1.00 91.81 103 THR A CA 1
ATOM 838 C 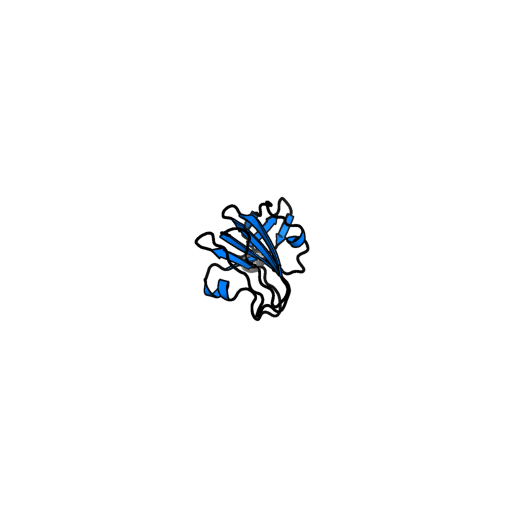C . THR A 1 103 ? -6.780 -10.918 3.128 1.00 91.81 103 THR A C 1
ATOM 840 O O . THR A 1 103 ? -7.952 -11.155 3.409 1.00 91.81 103 THR A O 1
ATOM 843 N N . ILE A 1 104 ? -6.320 -9.683 2.907 1.00 95.38 104 ILE A N 1
ATOM 844 C CA . ILE A 1 104 ? -7.158 -8.479 2.958 1.00 95.38 104 ILE A CA 1
ATOM 845 C C . ILE A 1 104 ? -8.158 -8.498 1.801 1.00 95.38 104 ILE A C 1
ATOM 847 O O . ILE A 1 104 ? -7.798 -8.863 0.680 1.00 95.38 104 ILE A O 1
ATOM 851 N N . LYS A 1 105 ? -9.397 -8.090 2.050 1.00 95.94 105 LYS A N 1
ATOM 852 C CA . LYS A 1 105 ? -10.469 -8.015 1.056 1.00 95.94 105 LYS A CA 1
ATOM 853 C C . LYS A 1 105 ? -11.037 -6.603 0.977 1.00 95.94 105 LYS A C 1
ATOM 855 O O . LYS A 1 105 ? -10.926 -5.824 1.919 1.00 95.94 105 LYS A O 1
ATOM 860 N N . THR A 1 106 ? -11.662 -6.286 -0.151 1.00 97.12 106 THR A N 1
ATOM 861 C CA . THR A 1 106 ? -12.496 -5.086 -0.272 1.00 97.12 106 THR A CA 1
ATOM 862 C C . THR A 1 106 ? -13.585 -5.108 0.802 1.00 97.12 106 THR A C 1
ATOM 864 O O . THR A 1 106 ? -14.178 -6.154 1.059 1.00 97.12 106 THR A O 1
ATOM 867 N N . GLY A 1 107 ? -13.810 -3.966 1.446 1.00 96.56 107 GLY A N 1
ATOM 868 C CA . GLY A 1 107 ? -14.704 -3.805 2.591 1.00 96.56 107 GLY A CA 1
ATOM 869 C C . GLY A 1 107 ? -14.041 -4.007 3.958 1.00 96.56 107 GLY A C 1
ATOM 870 O O . GLY A 1 107 ? -14.626 -3.606 4.960 1.00 96.56 107 GLY A O 1
ATOM 871 N N . ASP A 1 108 ? -12.827 -4.569 4.037 1.00 97.62 108 ASP A N 1
ATOM 872 C CA . ASP A 1 108 ? -12.099 -4.648 5.309 1.00 97.62 108 ASP A CA 1
ATOM 873 C C . ASP A 1 108 ? -11.677 -3.248 5.788 1.00 97.62 108 ASP A C 1
ATOM 875 O O . ASP A 1 108 ? -11.297 -2.393 4.989 1.00 97.62 108 ASP A O 1
ATOM 879 N N . THR A 1 109 ? -11.650 -3.029 7.102 1.00 97.88 109 THR A N 1
ATOM 880 C CA . THR A 1 109 ? -11.137 -1.787 7.704 1.00 97.88 109 THR A CA 1
ATOM 881 C C . THR A 1 109 ? -9.743 -2.006 8.286 1.00 97.88 109 THR A C 1
ATOM 883 O O . THR A 1 109 ? -9.510 -2.951 9.050 1.00 97.88 109 THR A O 1
ATOM 886 N N . LEU A 1 110 ? -8.807 -1.110 7.961 1.00 97.31 110 LEU A N 1
ATOM 887 C CA . LEU A 1 110 ? -7.446 -1.132 8.496 1.00 97.31 110 LEU A CA 1
ATOM 888 C C . LEU A 1 110 ? -7.248 -0.052 9.562 1.00 97.31 110 LEU A C 1
ATOM 890 O O . LEU A 1 110 ? -7.672 1.090 9.407 1.00 97.31 110 LEU A O 1
ATOM 894 N N . THR A 1 111 ? -6.530 -0.389 10.632 1.00 96.81 111 THR A N 1
ATOM 895 C CA . THR A 1 111 ? -6.152 0.572 11.674 1.00 96.81 111 THR A CA 1
ATOM 896 C C . THR A 1 111 ? -4.700 0.996 11.496 1.00 96.81 111 THR A C 1
ATOM 898 O O . THR A 1 111 ? -3.796 0.160 11.422 1.00 96.81 111 THR A O 1
ATOM 901 N N . LEU A 1 112 ? -4.475 2.309 11.450 1.00 94.75 112 LEU A N 1
ATOM 902 C CA . LEU A 1 112 ? -3.155 2.922 11.331 1.00 94.75 112 LEU A CA 1
ATOM 903 C C . LEU A 1 112 ? -2.727 3.436 12.710 1.00 94.75 112 LEU A C 1
ATOM 905 O O . LEU A 1 112 ? -3.309 4.395 13.210 1.00 94.75 112 LEU A O 1
ATOM 909 N N . SER A 1 113 ? -1.716 2.825 13.328 1.00 92.56 113 SER A N 1
ATOM 910 C CA . SER A 1 113 ? -1.196 3.271 14.628 1.00 92.56 1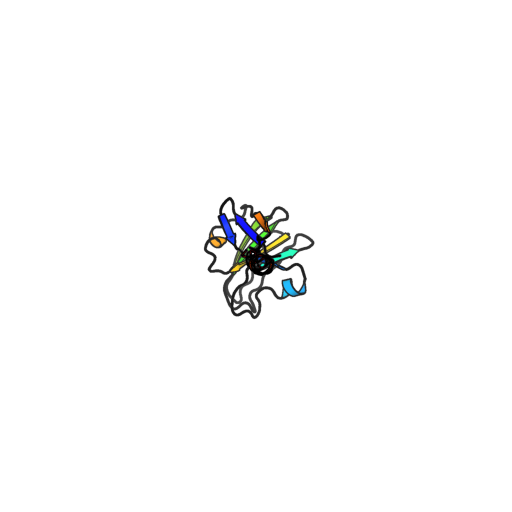13 SER A CA 1
ATOM 911 C C . SER A 1 113 ? 0.241 3.787 14.502 1.00 92.56 113 SER A C 1
ATOM 913 O O . SER A 1 113 ? 1.024 3.224 13.731 1.00 92.56 113 SER A O 1
ATOM 915 N N . PRO A 1 114 ? 0.653 4.821 15.257 1.00 90.38 114 PRO A N 1
ATOM 916 C CA . PRO A 1 114 ? 2.063 5.181 15.373 1.00 90.38 114 PRO A CA 1
ATOM 917 C C . PRO A 1 114 ? 2.909 3.978 15.805 1.00 90.38 114 PRO A C 1
ATOM 919 O O . PRO A 1 114 ? 2.525 3.230 16.704 1.00 90.38 114 PRO A O 1
ATOM 922 N N . GLN A 1 115 ? 4.064 3.775 15.168 1.00 81.62 115 GLN A N 1
ATOM 923 C CA . GLN A 1 115 ? 4.996 2.728 15.576 1.00 81.62 115 GLN A CA 1
ATOM 924 C C . GLN A 1 115 ? 5.690 3.168 16.871 1.00 81.62 115 GLN A C 1
ATOM 926 O O . GLN A 1 115 ? 6.463 4.133 16.869 1.00 81.62 115 GLN A O 1
ATOM 931 N N . GLU A 1 116 ? 5.453 2.456 17.973 1.00 76.38 116 GLU A N 1
ATOM 932 C CA . GLU A 1 116 ? 6.174 2.700 19.221 1.00 76.38 116 GLU A CA 1
ATOM 933 C C . GLU A 1 116 ? 7.668 2.414 19.027 1.00 76.38 116 GLU A C 1
ATOM 935 O O . GLU A 1 116 ? 8.108 1.271 18.880 1.00 76.38 116 GLU A O 1
ATOM 940 N N . HIS A 1 117 ? 8.488 3.465 19.022 1.00 58.62 117 HIS A N 1
ATOM 941 C CA . HIS A 1 117 ? 9.934 3.302 19.065 1.00 58.62 117 HIS A CA 1
ATOM 942 C C . HIS A 1 117 ? 10.323 2.812 20.461 1.00 58.62 117 HIS A C 1
ATOM 944 O O . HIS A 1 117 ? 10.208 3.557 21.437 1.00 58.62 117 HIS A O 1
ATOM 950 N N . ARG A 1 118 ? 10.868 1.591 20.571 1.00 50.06 118 ARG A N 1
ATOM 951 C CA . ARG A 1 118 ? 11.628 1.171 21.760 1.00 50.06 118 ARG A CA 1
ATOM 952 C C . ARG A 1 118 ? 12.818 2.123 21.941 1.00 50.06 118 ARG A C 1
ATOM 954 O O . ARG A 1 118 ? 13.928 1.825 21.512 1.00 50.06 118 ARG A O 1
ATOM 961 N N . ARG A 1 119 ? 12.634 3.234 22.661 1.00 46.53 119 ARG A N 1
ATOM 962 C CA . ARG A 1 119 ? 13.706 4.076 23.230 1.00 46.53 119 ARG A CA 1
ATOM 963 C C . ARG A 1 119 ? 14.457 3.327 24.351 1.00 46.53 119 ARG A C 1
ATOM 965 O O . ARG A 1 119 ? 14.646 3.855 25.441 1.00 46.53 119 ARG A O 1
ATOM 972 N N . LYS A 1 120 ? 14.872 2.073 24.129 1.00 43.69 120 LYS A N 1
ATOM 973 C CA . LYS A 1 120 ? 15.554 1.251 25.149 1.00 43.69 120 LYS A CA 1
ATOM 974 C C . LYS A 1 120 ? 17.076 1.438 25.196 1.00 43.69 120 LYS A C 1
ATOM 976 O O . LYS A 1 120 ? 17.686 0.933 26.129 1.00 43.69 120 LYS A O 1
ATOM 981 N N . ILE A 1 121 ? 17.693 2.174 24.266 1.00 51.62 121 ILE A N 1
ATOM 982 C CA . ILE A 1 121 ? 19.167 2.242 24.190 1.00 51.62 121 ILE A CA 1
ATOM 983 C C . ILE A 1 121 ? 19.754 3.532 24.797 1.00 51.62 121 ILE A C 1
ATOM 985 O O . ILE A 1 121 ? 20.812 3.470 25.408 1.00 51.62 121 ILE A O 1
ATOM 989 N N . TYR A 1 122 ? 19.054 4.674 24.784 1.00 46.28 122 TYR A N 1
ATOM 990 C CA . TYR A 1 122 ? 19.656 5.934 25.269 1.00 46.28 122 TYR A CA 1
ATOM 991 C C . TYR A 1 122 ? 19.564 6.161 26.793 1.00 46.28 122 TYR A C 1
ATOM 993 O O . TYR A 1 122 ? 20.424 6.814 27.377 1.00 46.28 122 TYR A O 1
ATOM 1001 N N . LYS A 1 123 ? 18.564 5.586 27.483 1.00 41.56 123 LYS A N 1
ATOM 1002 C CA . LYS A 1 123 ? 18.427 5.744 28.949 1.00 41.56 123 LYS A CA 1
ATOM 1003 C C . LYS A 1 123 ? 19.438 4.920 29.756 1.00 41.56 123 LYS A C 1
ATOM 1005 O O . LYS A 1 123 ? 19.774 5.312 30.869 1.00 41.56 123 LYS A O 1
ATOM 1010 N N . ARG A 1 124 ? 19.956 3.808 29.216 1.00 42.72 124 ARG A N 1
ATOM 1011 C CA . ARG A 1 124 ? 20.907 2.944 29.945 1.00 42.72 124 ARG A CA 1
ATOM 1012 C C . ARG A 1 124 ? 22.307 3.561 30.042 1.00 42.72 124 ARG A C 1
ATOM 1014 O O . ARG A 1 124 ? 22.998 3.321 31.026 1.00 42.72 124 ARG A O 1
ATOM 1021 N N . THR A 1 125 ? 22.688 4.389 29.072 1.00 42.41 125 THR A N 1
ATOM 1022 C CA . THR A 1 125 ? 23.994 5.068 29.048 1.00 42.41 125 THR A CA 1
ATOM 1023 C C . THR A 1 125 ? 24.035 6.284 29.978 1.00 42.41 125 THR A C 1
ATOM 1025 O O . THR A 1 125 ? 25.068 6.548 30.583 1.00 42.41 125 THR A O 1
ATOM 1028 N N . ILE A 1 126 ? 22.911 6.990 30.158 1.00 51.94 126 ILE A N 1
ATOM 1029 C CA . ILE A 1 126 ? 22.836 8.162 31.049 1.00 51.94 126 ILE A CA 1
ATOM 1030 C C . ILE A 1 126 ? 22.697 7.738 32.522 1.00 51.94 126 ILE A C 1
ATOM 1032 O O . ILE A 1 126 ? 23.334 8.330 33.386 1.00 51.94 126 ILE A O 1
ATOM 1036 N N . LEU A 1 127 ? 21.954 6.665 32.825 1.00 51.91 127 LEU A N 1
ATOM 1037 C CA . LEU A 1 127 ? 21.771 6.221 34.216 1.00 51.91 127 LEU A CA 1
ATOM 1038 C C . LEU A 1 127 ? 23.033 5.573 34.823 1.00 51.91 127 LEU A C 1
ATOM 1040 O O . LEU A 1 127 ? 23.212 5.616 36.034 1.00 51.91 127 LEU A O 1
ATOM 1044 N N . LYS A 1 128 ? 23.935 5.014 34.001 1.00 48.34 128 LYS A N 1
ATOM 1045 C CA . LYS A 1 128 ? 25.220 4.457 34.471 1.00 48.34 128 LYS A CA 1
ATOM 1046 C C . LYS A 1 128 ? 26.318 5.502 34.709 1.00 48.34 128 LYS A C 1
ATOM 1048 O O . LYS A 1 128 ? 27.336 5.157 35.293 1.00 48.34 128 LYS A O 1
ATOM 1053 N N . ARG A 1 129 ? 26.146 6.752 34.260 1.00 48.72 129 ARG A N 1
ATOM 1054 C CA . ARG A 1 129 ? 27.133 7.829 34.478 1.00 48.72 129 ARG A CA 1
ATOM 1055 C C . ARG A 1 129 ? 26.899 8.639 35.757 1.00 48.72 129 ARG A C 1
ATOM 1057 O O . ARG A 1 129 ? 27.812 9.330 36.181 1.00 48.72 129 ARG A O 1
ATOM 1064 N N . ASN A 1 130 ? 25.732 8.510 36.392 1.00 48.22 130 ASN A N 1
ATOM 1065 C CA . ASN A 1 130 ? 25.348 9.314 37.560 1.00 48.22 130 ASN A CA 1
ATOM 1066 C C . ASN A 1 130 ? 25.332 8.535 38.887 1.00 48.22 130 ASN A C 1
ATOM 1068 O O . ASN A 1 130 ? 24.654 8.945 39.824 1.00 48.22 130 ASN A O 1
ATOM 1072 N N . THR A 1 131 ? 26.063 7.425 39.006 1.00 49.47 131 THR A N 1
ATOM 1073 C CA . THR A 1 131 ? 26.354 6.844 40.327 1.00 49.47 131 THR A CA 1
ATOM 1074 C C . THR A 1 131 ? 27.536 7.589 40.954 1.00 49.47 131 THR A C 1
ATOM 1076 O O . THR A 1 131 ? 28.651 7.439 40.447 1.00 49.47 131 THR A O 1
ATOM 1079 N N . PRO A 1 132 ? 27.342 8.388 42.021 1.00 46.47 132 PRO A N 1
ATOM 1080 C CA . PRO A 1 132 ? 28.455 9.006 42.730 1.00 46.47 132 PRO A CA 1
ATOM 1081 C C . PRO A 1 132 ? 29.337 7.912 43.343 1.00 46.47 132 PRO A C 1
ATOM 1083 O O . PRO A 1 132 ? 28.835 6.982 43.976 1.00 46.47 132 PRO A O 1
ATOM 1086 N N . HIS A 1 133 ? 30.653 8.009 43.135 1.00 50.00 133 HIS A N 1
ATOM 1087 C CA . HIS A 1 133 ? 31.629 7.208 43.869 1.00 50.00 133 HIS A CA 1
ATOM 1088 C C . HIS A 1 133 ? 31.415 7.413 45.372 1.00 50.00 133 HIS A C 1
ATOM 1090 O O . HIS A 1 133 ? 31.411 8.541 45.869 1.00 50.00 133 HIS A O 1
ATOM 1096 N N . GLY A 1 134 ? 31.168 6.303 46.069 1.00 49.12 134 GLY A N 1
ATOM 1097 C CA . GLY A 1 134 ? 30.930 6.269 47.502 1.00 49.12 134 GLY A CA 1
ATOM 1098 C C . GLY A 1 134 ? 32.104 6.859 48.277 1.00 49.12 134 GLY A C 1
ATOM 1099 O O . GLY A 1 134 ? 33.267 6.588 47.986 1.00 49.12 134 GLY A O 1
ATOM 1100 N N . LYS A 1 135 ? 31.767 7.675 49.276 1.00 52.28 135 LYS A N 1
ATOM 1101 C CA . LYS A 1 135 ? 32.691 8.187 50.286 1.00 52.28 135 LYS A CA 1
ATOM 1102 C C . LYS A 1 135 ? 33.352 7.009 51.015 1.00 52.28 135 LYS A C 1
ATOM 1104 O O . LYS A 1 135 ? 32.656 6.118 51.498 1.00 52.28 135 LYS A O 1
ATOM 1109 N N . HIS A 1 136 ? 34.680 7.029 51.108 1.00 51.91 136 HIS A N 1
ATOM 1110 C CA . HIS A 1 136 ? 35.449 6.131 51.972 1.00 51.91 136 HIS A CA 1
ATOM 1111 C C . HIS A 1 136 ? 35.051 6.336 53.446 1.00 51.91 136 HIS A C 1
ATOM 1113 O O . HIS A 1 136 ? 34.969 7.486 53.886 1.00 51.91 136 HIS A O 1
ATOM 1119 N N . PRO A 1 137 ? 34.829 5.269 54.234 1.00 54.66 137 PRO A N 1
ATOM 1120 C CA . PRO A 1 137 ? 34.650 5.409 55.670 1.00 54.66 137 PRO A CA 1
ATOM 1121 C C . PRO A 1 137 ? 36.012 5.630 56.344 1.00 54.66 137 PRO A C 1
ATOM 1123 O O . PRO A 1 137 ? 36.963 4.880 56.125 1.00 54.66 137 PRO A O 1
ATOM 1126 N N . ASN A 1 138 ? 36.078 6.677 57.168 1.00 50.31 138 ASN A N 1
ATOM 1127 C CA . ASN A 1 138 ? 37.193 6.990 58.060 1.00 50.31 138 ASN A CA 1
ATOM 1128 C C . ASN A 1 138 ? 37.468 5.795 58.990 1.00 50.31 138 ASN A C 1
ATOM 1130 O O . ASN A 1 138 ? 36.585 5.399 59.754 1.00 50.31 138 ASN A O 1
ATOM 1134 N N . ARG A 1 139 ? 38.684 5.237 58.947 1.00 47.84 139 ARG A N 1
ATOM 1135 C CA . ARG A 1 139 ? 39.188 4.351 60.005 1.00 47.84 139 ARG A CA 1
ATOM 1136 C C . ARG A 1 139 ? 39.711 5.223 61.147 1.00 47.84 139 ARG A C 1
ATOM 1138 O O . ARG A 1 139 ? 40.514 6.119 60.906 1.00 47.84 139 ARG A O 1
ATOM 1145 N N . ARG A 1 140 ? 39.183 4.971 62.345 1.00 51.09 140 ARG A N 1
ATOM 1146 C CA . ARG A 1 140 ? 39.799 5.355 63.618 1.00 51.09 140 ARG A CA 1
ATOM 1147 C C . ARG A 1 140 ? 41.013 4.477 63.883 1.00 51.09 140 ARG A C 1
ATOM 1149 O O . ARG A 1 140 ? 40.990 3.323 63.393 1.00 51.09 140 ARG A O 1
#